Protein AF-A0A5N7CM67-F1 (afdb_monomer_lite)

InterPro domains:
  IPR002110 Ankyrin repeat [PF00023] (97-123)
  IPR002110 Ankyrin repeat [PF12796] (10-72)
  IPR002110 Ankyrin repeat [PS50088] (96-124)
  IPR002110 Ankyrin repeat [SM00248] (10-39)
  IPR002110 Ankyrin repeat [SM00248] (42-70)
  IPR002110 Ankyrin repeat [SM00248] (96-124)
  IPR036770 Ankyrin repeat-containing domain superfamily [G3DSA:1.25.40.20] (2-83)
  IPR036770 Ankyrin repeat-containing domain superfamily [G3DSA:1.25.40.20] (84-124)
  IPR036770 Ankyrin repeat-containing domain superfamily [SSF48403] (8-123)
  IPR051637 Ankyrin repeat domain-containing protein 49 [PTHR24180] (42-123)

pLDDT: mean 75.81, std 13.22, range [35.56, 95.44]

Organism: Petromyces alliaceus (NCBI:txid209559)

Secondary structure (DSSP, 8-state):
--HHHHHHHHHHHHHHHHHHTT-HHHHHHHHHTT--TT-EETTEEHHHHHHHTT-HHHHHHHHTTS-TT---TT-SSSTHHHHHHHHSTT----TT---HHHHHHHTT-HHHHHHHHHTT----

Radius of gyration: 15.33 Å; chains: 1; bounding box: 34×40×40 Å

Foldseek 3Di:
DDPVVVCQVVLLVQLLVCLLVLVLVSNVVSVVVPRAQQRDDPQRGSLLNNVVNVSLNSNVSSLVGYDLPRDRPPDDDDSCQLSQCSVPLQGDADPVRDHSLNVCVVVVVVSSNVVSVVSPHDPD

Sequence (124 aa):
MGPIERRYSEGLTLLAFAARWDYVKSAEVLVSQGASANSVMHGSTTLAIAIDYDSVSMVKFLENGADLNITDIRTSGTRPLLLRAIKKPDGEEDWKGRTPLFFATVKQNLDTMRLLLGHGADPT

Structure (mmCIF, N/CA/C/O backbone):
data_AF-A0A5N7CM67-F1
#
_entry.id   AF-A0A5N7CM67-F1
#
loop_
_atom_site.group_PDB
_atom_site.id
_atom_site.type_symbol
_atom_site.label_atom_id
_atom_site.label_alt_id
_atom_site.label_comp_id
_atom_site.label_asym_id
_atom_site.label_entity_id
_atom_site.label_seq_id
_atom_site.pdbx_PDB_ins_code
_atom_site.Cartn_x
_atom_site.Cartn_y
_atom_site.Cartn_z
_atom_site.occupancy
_atom_site.B_iso_or_equiv
_atom_site.auth_seq_id
_atom_site.auth_comp_id
_atom_site.auth_asym_id
_atom_site.auth_atom_id
_atom_site.pdbx_PDB_model_num
ATOM 1 N N . MET A 1 1 ? -17.389 26.444 14.812 1.00 45.38 1 MET A N 1
ATOM 2 C CA . MET A 1 1 ? -16.882 25.207 14.178 1.00 45.38 1 MET A CA 1
ATOM 3 C C . MET A 1 1 ? -17.176 24.047 15.113 1.00 45.38 1 MET A C 1
ATOM 5 O O . MET A 1 1 ? -16.712 24.070 16.246 1.00 45.38 1 MET A O 1
ATOM 9 N N . GLY A 1 2 ? -18.063 23.137 14.705 1.00 35.56 2 GLY A N 1
ATOM 10 C CA . GLY A 1 2 ? -18.591 22.072 15.563 1.00 35.56 2 GLY A CA 1
ATOM 11 C C . GLY A 1 2 ? -17.662 20.852 15.665 1.00 35.56 2 GLY A C 1
ATOM 12 O O . GLY A 1 2 ? -16.796 20.670 14.811 1.00 35.56 2 GLY A O 1
ATOM 13 N N . PRO A 1 3 ? -17.851 19.986 16.677 1.00 50.06 3 PRO A N 1
ATOM 14 C CA . PRO A 1 3 ? -17.011 18.807 16.945 1.00 50.06 3 PRO A CA 1
ATOM 15 C C . PRO A 1 3 ? -16.931 17.784 15.794 1.00 50.06 3 PRO A C 1
ATOM 17 O O . PRO A 1 3 ? -16.043 16.934 15.791 1.00 50.06 3 PRO A O 1
ATOM 20 N N . ILE A 1 4 ? -17.819 17.884 14.802 1.00 47.81 4 ILE A N 1
ATOM 21 C CA . ILE A 1 4 ? -17.906 16.976 13.652 1.00 47.81 4 ILE A CA 1
ATOM 22 C C . ILE A 1 4 ? -16.724 17.182 12.685 1.00 47.81 4 ILE A C 1
ATOM 24 O O . ILE A 1 4 ? -16.162 16.207 12.194 1.00 47.81 4 ILE A O 1
ATOM 28 N N . GLU A 1 5 ? -16.274 18.425 12.470 1.00 47.22 5 GLU A N 1
ATOM 29 C CA . GLU A 1 5 ? -15.160 18.702 11.545 1.00 47.22 5 GLU A CA 1
ATOM 30 C C . GLU A 1 5 ? -13.782 18.416 12.157 1.00 47.22 5 GLU A C 1
ATOM 32 O O . GLU A 1 5 ? -12.857 18.032 11.444 1.00 47.22 5 GLU A O 1
ATOM 37 N N . ARG A 1 6 ? -13.644 18.530 13.488 1.00 47.62 6 ARG A N 1
ATOM 38 C CA . ARG A 1 6 ? -12.374 18.272 14.192 1.00 47.62 6 ARG A CA 1
ATOM 39 C C . ARG A 1 6 ? -11.981 16.788 14.143 1.00 47.62 6 ARG A C 1
ATOM 41 O O . ARG A 1 6 ? -10.814 16.465 13.961 1.00 47.62 6 ARG A O 1
ATOM 48 N N . ARG A 1 7 ? -12.964 15.882 14.219 1.00 52.22 7 ARG A N 1
ATOM 49 C CA . ARG A 1 7 ? -12.738 14.436 14.045 1.00 52.22 7 ARG A CA 1
ATOM 50 C C . ARG A 1 7 ? -12.342 14.069 12.618 1.00 52.22 7 ARG A C 1
ATOM 52 O O . ARG A 1 7 ? -11.592 13.116 12.439 1.00 52.22 7 ARG A O 1
ATOM 59 N N . TYR A 1 8 ? -12.820 14.814 11.621 1.00 53.59 8 TYR A N 1
ATOM 60 C CA . TYR A 1 8 ? -12.462 14.568 10.228 1.00 53.59 8 TYR A CA 1
ATOM 61 C C . TYR A 1 8 ? -10.995 14.942 9.991 1.00 53.59 8 TYR A C 1
ATOM 63 O O . TYR A 1 8 ? -10.229 14.109 9.528 1.00 53.59 8 TYR A O 1
ATOM 71 N N . SER A 1 9 ? -10.539 16.125 10.415 1.00 55.72 9 SER A N 1
ATOM 72 C CA . SER A 1 9 ? -9.130 16.517 10.242 1.00 55.72 9 SER A CA 1
ATOM 73 C C . SER A 1 9 ? -8.144 15.635 11.025 1.00 55.72 9 SER A C 1
ATOM 75 O O . SER A 1 9 ? -7.096 15.264 10.492 1.00 55.72 9 SER A O 1
ATOM 77 N N . GLU A 1 10 ? -8.480 15.243 12.258 1.00 57.88 10 GLU A N 1
ATOM 78 C CA . GLU A 1 10 ? -7.646 14.355 13.082 1.00 57.88 10 GLU A CA 1
ATOM 79 C C . GLU A 1 10 ? -7.687 12.899 12.584 1.00 57.88 10 GLU A C 1
ATOM 81 O O . GLU A 1 10 ? -6.641 12.271 12.433 1.00 57.88 10 GLU A O 1
ATOM 86 N N . GLY A 1 11 ? -8.866 12.368 12.248 1.00 57.94 11 GLY A N 1
ATOM 87 C CA . GLY A 1 11 ? -9.046 11.001 11.743 1.00 57.94 11 GLY A CA 1
ATOM 88 C C . GLY A 1 11 ? -8.419 10.769 10.365 1.00 57.94 11 GLY A C 1
ATOM 89 O O . GLY A 1 11 ? -7.798 9.729 10.145 1.00 57.94 11 GLY A O 1
ATOM 90 N N . LEU A 1 12 ? -8.494 11.762 9.466 1.00 62.88 12 LEU A N 1
ATOM 91 C CA . LEU A 1 12 ? -7.792 11.744 8.176 1.00 62.88 12 LEU A CA 1
ATOM 92 C C . LEU A 1 12 ? -6.270 11.638 8.369 1.00 62.88 12 LEU A C 1
ATOM 94 O O . LEU A 1 12 ? -5.594 10.938 7.612 1.00 62.88 12 LEU A O 1
ATOM 98 N N . THR A 1 13 ? -5.751 12.302 9.404 1.00 74.62 13 THR A N 1
ATOM 99 C CA . THR A 1 13 ? -4.324 12.347 9.740 1.00 74.62 13 THR A CA 1
ATOM 100 C C . THR A 1 13 ? -3.860 11.054 10.426 1.00 74.62 13 THR A C 1
ATOM 102 O O . THR A 1 13 ? -2.803 10.520 10.093 1.00 74.62 13 THR A O 1
ATOM 105 N N . LEU A 1 14 ? -4.654 10.496 11.345 1.00 84.19 14 LEU A N 1
ATOM 106 C CA . LEU A 1 14 ? -4.298 9.284 12.093 1.00 84.19 14 LEU A CA 1
ATOM 107 C C . LEU A 1 14 ? -4.203 8.038 11.208 1.00 84.19 14 LEU A C 1
ATOM 109 O O . LEU A 1 14 ? -3.290 7.236 11.401 1.00 84.19 14 LEU A O 1
ATOM 113 N N . LEU A 1 15 ? -5.096 7.882 10.225 1.00 88.44 15 LEU A N 1
ATOM 114 C CA . LEU A 1 15 ? -5.036 6.736 9.316 1.00 88.44 15 LEU A CA 1
ATOM 115 C C . LEU A 1 15 ? -3.789 6.794 8.420 1.00 88.44 15 LEU A C 1
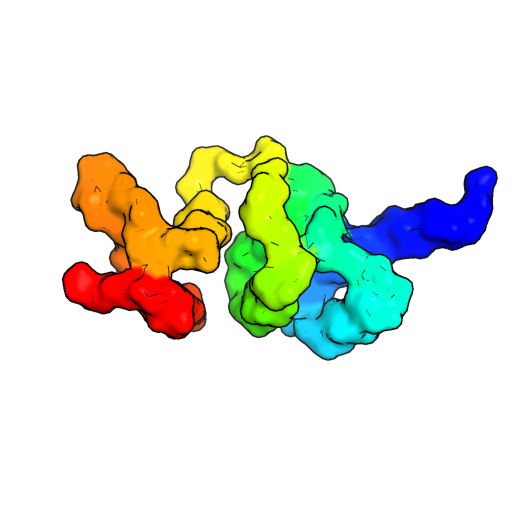ATOM 117 O O . LEU A 1 15 ? -3.145 5.775 8.196 1.00 88.44 15 LEU A O 1
ATOM 121 N N . ALA A 1 16 ? -3.387 7.992 7.987 1.00 86.69 16 ALA A N 1
ATOM 122 C CA . ALA A 1 16 ? -2.144 8.206 7.250 1.00 86.69 16 ALA A CA 1
ATOM 123 C C . ALA A 1 16 ? -0.895 7.882 8.096 1.00 86.69 16 ALA A C 1
ATOM 125 O O . ALA A 1 16 ? 0.061 7.293 7.592 1.00 86.69 16 ALA A O 1
ATOM 126 N N . PHE A 1 17 ? -0.905 8.202 9.396 1.00 89.44 17 PHE A N 1
ATOM 127 C CA . PHE A 1 17 ? 0.152 7.770 10.315 1.00 89.44 17 PHE A CA 1
ATOM 128 C C . PHE A 1 17 ? 0.162 6.256 10.520 1.00 89.44 17 PHE A C 1
ATOM 130 O O . PHE A 1 17 ? 1.230 5.657 10.459 1.00 89.44 17 PHE A O 1
ATOM 137 N N . ALA A 1 18 ? -0.998 5.629 10.727 1.00 91.81 18 ALA A N 1
ATOM 138 C CA . ALA A 1 18 ? -1.085 4.174 10.810 1.00 91.81 18 ALA A CA 1
ATOM 139 C C . ALA A 1 18 ? -0.531 3.524 9.535 1.00 91.81 18 ALA A C 1
ATOM 141 O O . ALA A 1 18 ? 0.222 2.558 9.621 1.00 91.81 18 ALA A O 1
ATOM 142 N N . ALA A 1 19 ? -0.830 4.113 8.376 1.00 90.75 19 ALA A N 1
ATOM 143 C CA . ALA A 1 19 ? -0.367 3.633 7.089 1.00 90.75 19 ALA A CA 1
ATOM 144 C C . ALA A 1 19 ? 1.135 3.755 6.874 1.00 90.75 19 ALA A C 1
ATOM 146 O O . ALA A 1 19 ? 1.729 2.862 6.293 1.00 90.75 19 ALA A O 1
ATOM 147 N N . ARG A 1 20 ? 1.756 4.818 7.386 1.00 89.56 20 ARG A N 1
ATOM 148 C CA . ARG A 1 20 ? 3.211 4.998 7.351 1.00 89.56 20 ARG A CA 1
ATOM 149 C C . ARG A 1 20 ? 3.979 3.949 8.164 1.00 89.56 20 ARG A C 1
ATOM 151 O O . ARG A 1 20 ? 5.147 3.707 7.879 1.00 89.56 20 ARG A O 1
ATOM 158 N N . TRP A 1 21 ? 3.366 3.407 9.214 1.00 92.25 21 TRP A N 1
ATOM 159 C CA . TRP A 1 21 ? 4.017 2.507 10.174 1.00 92.25 21 TRP A CA 1
ATOM 160 C C . TRP A 1 21 ? 3.468 1.072 10.125 1.00 92.25 21 TRP A C 1
ATOM 162 O O . TRP A 1 21 ? 3.708 0.298 11.046 1.00 92.25 21 TRP A O 1
ATOM 172 N N . ASP A 1 22 ? 2.717 0.721 9.079 1.00 92.94 22 ASP A N 1
ATOM 173 C CA . ASP A 1 22 ? 2.075 -0.589 8.899 1.00 92.94 22 ASP A CA 1
ATOM 174 C C . ASP A 1 22 ? 1.151 -1.037 10.060 1.00 92.94 22 ASP A C 1
ATOM 176 O O . ASP A 1 22 ? 0.956 -2.222 10.331 1.00 92.94 22 ASP A O 1
ATOM 180 N N . TYR A 1 23 ? 0.533 -0.089 10.776 1.00 95.44 23 TYR A N 1
ATOM 181 C CA . TYR A 1 23 ? -0.313 -0.368 11.945 1.00 95.44 23 TYR A CA 1
ATOM 182 C C . TYR A 1 23 ? -1.750 -0.754 11.568 1.00 95.44 23 TYR A C 1
ATOM 184 O O . TYR A 1 23 ? -2.702 -0.025 11.858 1.00 95.44 23 TYR A O 1
ATOM 192 N N . VAL A 1 24 ? -1.924 -1.932 10.963 1.00 93.38 24 VAL A N 1
ATOM 193 C CA . VAL A 1 24 ? -3.226 -2.422 10.462 1.00 93.38 24 VAL A CA 1
ATOM 194 C C . VAL A 1 24 ? -4.309 -2.454 11.543 1.00 93.38 24 VAL A C 1
ATOM 196 O O . VAL A 1 24 ? -5.391 -1.929 11.326 1.00 93.38 24 VAL A O 1
ATOM 199 N N . LYS A 1 25 ? -4.022 -2.963 12.747 1.00 93.94 25 LYS A N 1
ATOM 200 C CA . LYS A 1 25 ? -5.020 -3.015 13.838 1.00 93.94 25 LYS A CA 1
ATOM 201 C C . LYS A 1 25 ? -5.505 -1.628 14.267 1.00 93.94 25 LYS A C 1
ATOM 203 O O . LYS A 1 25 ? -6.672 -1.441 14.596 1.00 93.94 25 LYS A O 1
ATOM 208 N N . SER A 1 26 ? -4.613 -0.638 14.257 1.00 92.19 26 SER A N 1
ATOM 209 C CA . SER A 1 26 ? -4.990 0.751 14.529 1.00 92.19 26 SER A CA 1
ATOM 210 C C . SER A 1 26 ? -5.850 1.304 13.395 1.00 92.19 26 SER A C 1
ATOM 212 O O . SER A 1 26 ? -6.846 1.974 13.655 1.00 92.19 26 SER A O 1
ATOM 214 N N . ALA A 1 27 ? -5.502 0.990 12.145 1.00 90.50 27 ALA A N 1
ATOM 215 C CA . ALA A 1 27 ? -6.286 1.365 10.976 1.00 90.50 27 ALA A CA 1
ATOM 216 C C . ALA A 1 27 ? -7.687 0.728 10.973 1.00 90.50 27 ALA A C 1
ATOM 218 O O . ALA A 1 27 ? -8.652 1.435 10.701 1.00 90.50 27 ALA A O 1
ATOM 219 N N . GLU A 1 28 ? -7.831 -0.541 11.365 1.00 90.62 28 GLU A N 1
ATOM 220 C CA . GLU A 1 28 ? -9.126 -1.217 11.540 1.00 90.62 28 GLU A CA 1
ATOM 221 C C . GLU A 1 28 ? -10.028 -0.459 12.517 1.00 90.62 28 GLU A C 1
ATOM 223 O O . GLU A 1 28 ? -11.180 -0.154 12.201 1.00 90.62 28 GLU A O 1
ATOM 228 N N . VAL A 1 29 ? -9.493 -0.088 13.687 1.00 90.38 29 VAL A N 1
ATOM 229 C CA . VAL A 1 29 ? -10.240 0.699 14.675 1.00 90.38 29 VAL A CA 1
ATOM 230 C C . VAL A 1 29 ? -10.631 2.053 14.087 1.00 90.38 29 VAL A C 1
ATOM 232 O O . VAL A 1 29 ? -11.790 2.445 14.189 1.00 90.38 29 VAL A O 1
ATOM 235 N N . LEU A 1 30 ? -9.710 2.757 13.428 1.00 87.44 30 LEU A N 1
ATOM 236 C CA . LEU A 1 30 ? -9.984 4.069 12.833 1.00 87.44 30 LEU A CA 1
ATOM 237 C C . LEU A 1 30 ? -11.069 3.998 11.749 1.00 87.44 30 LEU A C 1
ATOM 2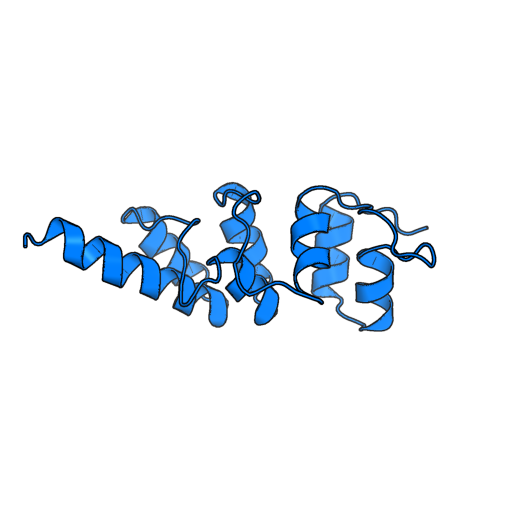39 O O . LEU A 1 30 ? -12.009 4.794 11.775 1.00 87.44 30 LEU A O 1
ATOM 243 N N . VAL A 1 31 ? -10.986 3.027 10.838 1.00 85.81 31 VAL A N 1
ATOM 244 C CA . VAL A 1 31 ? -11.990 2.802 9.787 1.00 85.81 31 VAL A CA 1
ATOM 245 C C . VAL A 1 31 ? -13.340 2.422 10.400 1.00 85.81 31 VAL A C 1
ATOM 247 O O . VAL A 1 31 ? -14.363 2.958 9.980 1.00 85.81 31 VAL A O 1
ATOM 250 N N . SER A 1 32 ? -13.365 1.607 11.464 1.00 85.88 32 SER A N 1
ATOM 251 C CA . SER A 1 32 ? -14.607 1.272 12.187 1.00 85.88 32 SER A CA 1
ATOM 252 C C . SER A 1 32 ? -15.294 2.491 12.820 1.00 85.88 32 SER A C 1
ATOM 254 O O . SER A 1 32 ? -16.502 2.481 13.041 1.00 85.88 32 SER A O 1
ATOM 256 N N . GLN A 1 33 ? -14.534 3.557 13.093 1.00 86.06 33 GLN A N 1
ATOM 257 C CA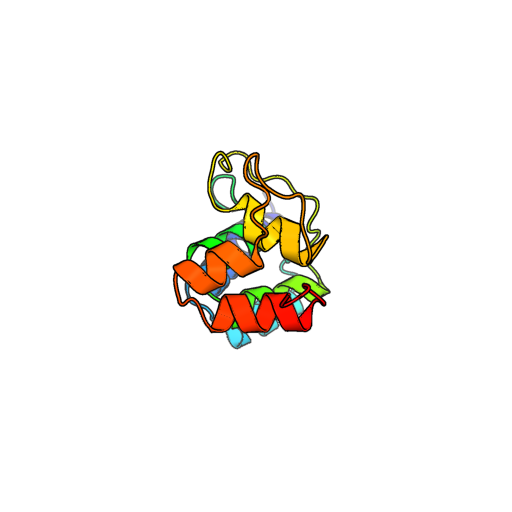 . GLN A 1 33 ? -15.035 4.836 13.602 1.00 86.06 33 GLN A CA 1
ATOM 258 C C . GLN A 1 33 ? -15.374 5.839 12.484 1.00 86.06 33 GLN A C 1
ATOM 260 O O . GLN A 1 33 ? -15.674 6.999 12.774 1.00 86.06 33 GLN A O 1
ATOM 265 N N . GLY A 1 34 ? -15.336 5.414 11.217 1.00 82.94 34 GLY A N 1
ATOM 266 C CA . GLY A 1 34 ? -15.675 6.239 10.058 1.00 82.94 34 GLY A CA 1
ATOM 267 C C . GLY A 1 34 ? -14.494 6.978 9.426 1.00 82.94 34 GLY A C 1
ATOM 268 O O . GLY A 1 34 ? -14.720 7.888 8.627 1.00 82.94 34 GLY A O 1
ATOM 269 N N . ALA A 1 35 ? -13.243 6.633 9.757 1.00 83.94 35 ALA A N 1
ATOM 270 C CA . ALA A 1 35 ? -12.098 7.162 9.019 1.00 83.94 35 ALA A CA 1
ATOM 271 C C . ALA A 1 35 ? -12.135 6.675 7.562 1.00 83.94 35 ALA A C 1
ATOM 273 O O . ALA A 1 35 ? -12.316 5.489 7.289 1.00 83.94 35 ALA A O 1
ATOM 274 N N . SER A 1 36 ? -11.942 7.599 6.625 1.00 82.12 36 SER A N 1
ATOM 275 C CA . SER A 1 36 ? -11.934 7.290 5.196 1.00 82.12 36 SER A CA 1
ATOM 276 C C . SER A 1 36 ? -10.577 6.737 4.761 1.00 82.12 36 SER A C 1
ATOM 278 O O . SER A 1 36 ? -9.559 7.394 4.976 1.00 82.12 36 SER A O 1
ATOM 280 N N . ALA A 1 37 ? -10.567 5.586 4.078 1.00 80.06 37 ALA A N 1
ATOM 281 C CA . ALA A 1 37 ? -9.380 5.014 3.423 1.00 80.06 37 ALA A CA 1
ATOM 282 C C . ALA A 1 37 ? -8.812 5.909 2.300 1.00 80.06 37 ALA A C 1
ATOM 284 O O . ALA A 1 37 ? -7.678 5.728 1.864 1.00 80.06 37 ALA A O 1
ATOM 285 N N . ASN A 1 38 ? -9.595 6.904 1.873 1.00 78.19 38 ASN A N 1
ATOM 286 C CA . ASN A 1 38 ? -9.248 7.900 0.864 1.00 78.19 38 ASN A CA 1
ATOM 287 C C . ASN A 1 38 ? -8.669 9.181 1.472 1.00 78.19 38 ASN A C 1
ATOM 289 O O . ASN A 1 38 ? -8.744 10.247 0.856 1.00 78.19 38 ASN A O 1
ATOM 293 N N . SER A 1 39 ? -8.149 9.121 2.703 1.00 79.19 39 SER A N 1
ATOM 294 C CA . SER A 1 39 ? -7.590 10.306 3.345 1.00 79.19 39 SER A CA 1
ATOM 295 C C . SER A 1 39 ? -6.359 10.806 2.596 1.00 79.19 39 SER A C 1
ATOM 297 O O . SER A 1 39 ? -5.626 10.039 1.974 1.00 79.19 39 SER A O 1
ATOM 299 N N . VAL A 1 40 ? -6.132 12.118 2.640 1.00 76.81 40 VAL A N 1
ATOM 300 C CA . VAL A 1 40 ? -4.973 12.754 2.012 1.00 76.81 40 VAL A CA 1
ATOM 301 C C . VAL A 1 40 ? -4.200 13.518 3.079 1.00 76.81 40 VAL A C 1
ATOM 303 O O . VAL A 1 40 ? -4.766 14.354 3.781 1.00 76.81 40 VAL A O 1
ATOM 306 N N . MET A 1 41 ? -2.898 13.258 3.186 1.00 78.62 41 MET A N 1
ATOM 307 C CA . MET A 1 41 ? -1.975 13.961 4.071 1.00 78.62 41 MET A CA 1
ATOM 308 C C . MET A 1 41 ? -0.853 14.589 3.239 1.00 78.62 41 MET A C 1
ATOM 310 O O . MET A 1 41 ? -0.140 13.906 2.508 1.00 78.62 41 MET A O 1
ATOM 314 N N . HIS A 1 42 ? -0.706 15.914 3.335 1.00 76.62 42 HIS A N 1
ATOM 315 C CA . HIS A 1 42 ? 0.280 16.697 2.571 1.00 76.62 42 HIS A CA 1
ATOM 316 C C . HIS A 1 42 ? 0.248 16.452 1.048 1.00 76.62 42 HIS A C 1
ATOM 318 O O . HIS A 1 42 ? 1.288 16.482 0.387 1.00 76.62 42 HIS A O 1
ATOM 324 N N . GLY A 1 43 ? -0.945 16.211 0.497 1.00 75.12 43 GLY A N 1
ATOM 325 C CA . GLY A 1 43 ? -1.149 15.921 -0.925 1.00 75.12 43 GLY A CA 1
ATOM 326 C C . GLY A 1 43 ? -1.128 14.438 -1.298 1.00 75.12 43 GLY A C 1
ATOM 327 O O . GLY A 1 43 ? -1.625 14.100 -2.368 1.00 75.12 43 GLY A O 1
ATOM 328 N N . SER A 1 44 ? -0.646 13.567 -0.406 1.00 78.38 44 SER A N 1
ATOM 329 C CA . SER A 1 44 ? -0.542 12.124 -0.635 1.00 78.38 44 SER A CA 1
ATOM 330 C C . SER A 1 44 ? -1.699 11.348 -0.027 1.00 78.38 44 SER A C 1
ATOM 332 O O . SER A 1 44 ? -2.059 11.581 1.124 1.00 78.38 44 SER A O 1
ATOM 334 N N . THR A 1 45 ? -2.275 10.414 -0.787 1.00 83.44 45 THR A N 1
ATOM 335 C CA . THR A 1 45 ? -3.322 9.521 -0.274 1.00 83.44 45 THR A CA 1
ATOM 336 C C . THR A 1 45 ? -2.765 8.589 0.802 1.00 83.44 45 THR A C 1
ATOM 338 O O . THR A 1 45 ? -1.573 8.272 0.804 1.00 83.44 45 THR A O 1
ATOM 341 N N . THR A 1 46 ? -3.620 8.105 1.704 1.00 86.31 46 THR A N 1
ATOM 342 C CA . THR A 1 46 ? -3.273 7.090 2.712 1.00 86.31 46 THR A CA 1
ATOM 343 C C . THR A 1 46 ? -2.580 5.887 2.075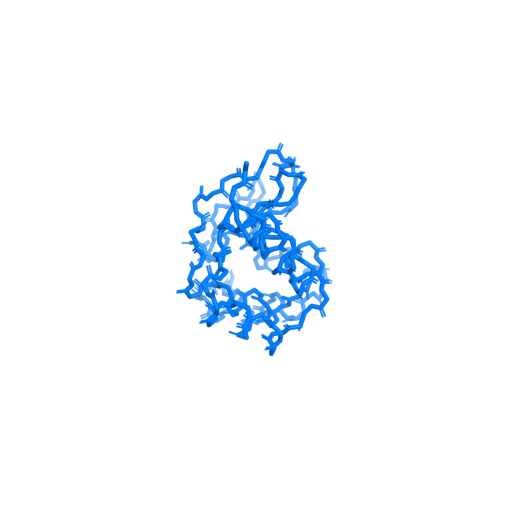 1.00 86.31 46 THR A C 1
ATOM 345 O O . THR A 1 46 ? -1.562 5.412 2.575 1.00 86.31 46 THR A O 1
ATOM 348 N N . LEU A 1 47 ? -3.104 5.434 0.933 1.00 85.56 47 LEU A N 1
ATOM 349 C CA . LEU A 1 47 ? -2.540 4.330 0.168 1.00 85.56 47 LEU A CA 1
ATOM 350 C C . LEU A 1 47 ? -1.166 4.680 -0.422 1.00 85.56 47 LEU A C 1
ATOM 352 O O . LEU A 1 47 ? -0.249 3.870 -0.334 1.00 85.56 47 LEU A O 1
ATOM 356 N N . ALA A 1 48 ? -0.983 5.888 -0.969 1.00 79.12 48 ALA A N 1
ATOM 357 C CA . ALA A 1 48 ? 0.320 6.332 -1.469 1.00 79.12 48 ALA A CA 1
ATOM 358 C C . ALA A 1 48 ? 1.375 6.381 -0.353 1.00 79.12 48 ALA A C 1
ATOM 360 O O . ALA A 1 48 ? 2.526 6.019 -0.578 1.00 79.12 48 ALA A O 1
ATOM 361 N N . ILE A 1 49 ? 0.975 6.770 0.859 1.00 85.06 49 ILE A N 1
ATOM 362 C CA . ILE A 1 49 ? 1.847 6.750 2.036 1.00 85.06 49 ILE A CA 1
ATOM 363 C C . ILE A 1 49 ? 2.199 5.312 2.423 1.00 85.06 49 ILE A C 1
ATOM 365 O O . ILE A 1 49 ? 3.372 5.029 2.641 1.00 85.06 49 ILE A O 1
ATOM 369 N N . ALA A 1 50 ? 1.231 4.393 2.461 1.00 87.00 50 ALA A N 1
ATOM 370 C CA . ALA A 1 50 ? 1.517 2.982 2.727 1.00 87.00 50 ALA A CA 1
ATOM 371 C C . ALA A 1 50 ? 2.530 2.409 1.718 1.00 87.00 50 ALA A C 1
ATOM 373 O O . ALA A 1 50 ? 3.473 1.724 2.103 1.00 87.00 50 ALA A O 1
ATOM 374 N N . ILE A 1 51 ? 2.377 2.758 0.437 1.00 80.38 51 ILE A N 1
ATOM 375 C CA . ILE A 1 51 ? 3.286 2.358 -0.644 1.00 80.38 51 ILE A CA 1
ATOM 376 C C . ILE A 1 51 ? 4.691 2.950 -0.455 1.00 80.38 51 ILE A C 1
ATOM 378 O O . ILE A 1 51 ? 5.680 2.235 -0.589 1.00 80.38 51 ILE A O 1
ATOM 382 N N . ASP A 1 52 ? 4.803 4.240 -0.134 1.00 79.94 52 ASP A N 1
ATOM 383 C CA . ASP A 1 52 ? 6.097 4.914 0.051 1.00 79.94 52 ASP A CA 1
ATOM 384 C C . ASP A 1 52 ? 6.941 4.338 1.180 1.00 79.94 52 ASP A C 1
ATOM 386 O O . ASP A 1 52 ? 8.171 4.373 1.124 1.00 79.94 52 ASP A O 1
ATOM 390 N N . TYR A 1 53 ? 6.265 3.866 2.220 1.00 84.19 53 TYR A N 1
ATOM 391 C CA . TYR A 1 53 ? 6.889 3.316 3.413 1.00 84.19 53 TYR A CA 1
ATOM 392 C C . TYR A 1 53 ? 6.913 1.784 3.406 1.00 84.19 53 TYR A C 1
ATOM 394 O O . TYR A 1 53 ? 7.191 1.194 4.445 1.00 84.19 53 TYR A O 1
ATOM 402 N N . ASP A 1 54 ? 6.632 1.147 2.260 1.00 81.31 54 ASP A N 1
ATOM 403 C CA . ASP A 1 54 ? 6.627 -0.316 2.086 1.00 81.31 54 ASP A CA 1
ATOM 404 C C . ASP A 1 54 ? 5.767 -1.035 3.147 1.00 81.31 54 ASP A C 1
ATOM 406 O O . ASP A 1 54 ? 6.059 -2.137 3.608 1.00 81.31 54 ASP A O 1
ATOM 410 N N . SER A 1 55 ? 4.686 -0.378 3.574 1.00 89.06 55 SER A N 1
ATOM 411 C CA . SER A 1 55 ? 3.734 -0.877 4.567 1.00 89.06 55 SER A CA 1
ATOM 412 C C . SER A 1 55 ? 2.754 -1.833 3.893 1.00 89.06 55 SER A C 1
ATOM 414 O O . SER A 1 55 ? 1.589 -1.518 3.651 1.00 89.06 55 SER A O 1
ATOM 416 N N . VAL A 1 56 ? 3.268 -2.996 3.498 1.00 85.31 56 VAL A N 1
ATOM 417 C CA . VAL A 1 56 ? 2.582 -3.976 2.643 1.00 85.31 56 VAL A CA 1
ATOM 418 C C . VAL A 1 56 ? 1.279 -4.473 3.270 1.00 85.31 56 VAL A C 1
ATOM 420 O O . VAL A 1 56 ? 0.289 -4.667 2.560 1.00 85.31 56 VAL A O 1
ATOM 423 N N . SER A 1 57 ? 1.247 -4.677 4.589 1.00 89.69 57 SER A N 1
ATOM 424 C CA . SER A 1 57 ? 0.036 -5.129 5.284 1.00 89.69 57 SER A CA 1
ATOM 425 C C . SER A 1 57 ? -1.056 -4.063 5.206 1.00 89.69 57 SER A C 1
ATOM 427 O O . SER A 1 57 ? -2.218 -4.376 4.952 1.00 89.69 57 SER A O 1
ATOM 429 N N . MET A 1 58 ? -0.672 -2.796 5.351 1.00 90.44 58 MET A N 1
ATOM 430 C CA . MET A 1 58 ? -1.551 -1.655 5.170 1.00 90.44 58 MET A CA 1
ATOM 431 C C . MET A 1 58 ? -2.020 -1.520 3.725 1.00 90.44 58 MET A C 1
ATOM 433 O O . MET A 1 58 ? -3.196 -1.245 3.515 1.00 90.44 58 MET A O 1
ATOM 437 N N . VAL A 1 59 ? -1.146 -1.714 2.732 1.00 87.69 59 VAL A N 1
ATOM 438 C CA . VAL A 1 59 ? -1.547 -1.682 1.316 1.00 87.69 59 VAL A CA 1
ATOM 439 C C . VAL A 1 59 ? -2.677 -2.685 1.084 1.00 87.69 59 VAL A C 1
ATOM 441 O O . VAL A 1 59 ? -3.747 -2.286 0.637 1.00 87.69 59 VAL A O 1
ATOM 444 N N . LYS A 1 60 ? -2.510 -3.940 1.518 1.00 85.06 60 LYS A N 1
ATOM 445 C CA . LYS A 1 60 ? -3.555 -4.978 1.424 1.00 85.06 60 LYS A CA 1
ATOM 446 C C . LYS A 1 60 ? -4.835 -4.621 2.182 1.00 85.06 60 LYS A C 1
ATOM 448 O O . LYS A 1 60 ? -5.934 -4.918 1.725 1.00 85.06 60 LYS A O 1
ATOM 453 N N . PHE A 1 61 ? -4.703 -4.007 3.357 1.00 88.69 61 PHE A N 1
ATOM 454 C CA . PHE A 1 61 ? -5.850 -3.559 4.147 1.00 88.69 61 PHE A CA 1
ATOM 455 C C . PHE A 1 61 ? -6.640 -2.456 3.425 1.00 88.69 61 PHE A C 1
ATOM 457 O O . PHE A 1 61 ? -7.866 -2.516 3.350 1.00 88.69 61 PHE A O 1
ATOM 464 N N . LEU A 1 62 ? -5.937 -1.465 2.873 1.00 86.38 62 LEU A N 1
ATOM 465 C CA . LEU A 1 62 ? -6.535 -0.317 2.199 1.00 86.38 62 LEU A CA 1
ATOM 466 C C . LEU A 1 62 ? -7.065 -0.665 0.804 1.00 86.38 62 LEU A C 1
ATOM 468 O O . LEU A 1 62 ? -8.048 -0.065 0.390 1.00 86.38 62 LEU A O 1
ATOM 472 N N . GLU A 1 63 ? -6.483 -1.636 0.096 1.00 78.75 63 GLU A N 1
ATOM 473 C CA . GLU A 1 63 ? -6.909 -2.063 -1.250 1.00 78.75 63 GLU A CA 1
ATOM 474 C C . GLU A 1 63 ? -8.408 -2.381 -1.352 1.00 78.75 63 GLU A C 1
ATOM 476 O O . GLU A 1 63 ? -9.035 -2.070 -2.360 1.00 78.75 63 GLU A O 1
ATOM 481 N N . ASN A 1 64 ? -9.007 -2.936 -0.297 1.00 73.50 64 ASN A N 1
ATOM 482 C CA . ASN A 1 64 ? -10.422 -3.316 -0.300 1.00 73.50 64 ASN A CA 1
ATOM 483 C C . ASN A 1 64 ? -11.398 -2.136 -0.124 1.00 73.50 64 ASN A C 1
ATOM 485 O O . ASN A 1 64 ? -12.604 -2.320 -0.282 1.00 73.50 64 ASN A O 1
ATOM 489 N N . GLY A 1 65 ? -10.915 -0.940 0.229 1.00 70.69 65 GLY A N 1
ATOM 490 C CA . GLY A 1 65 ? -11.767 0.219 0.530 1.00 70.69 65 GLY A CA 1
ATOM 491 C C . GLY A 1 65 ? -11.250 1.567 0.026 1.00 70.69 65 GLY A C 1
ATOM 492 O O . GLY A 1 65 ? -11.961 2.566 0.135 1.00 70.69 65 GLY A O 1
ATOM 493 N N . ALA A 1 66 ? -10.032 1.617 -0.512 1.00 72.19 66 ALA A N 1
ATOM 494 C CA . ALA A 1 66 ? -9.445 2.810 -1.095 1.00 72.19 66 ALA A CA 1
ATOM 495 C C . ALA A 1 66 ? -9.851 2.946 -2.567 1.00 72.19 66 ALA A C 1
ATOM 497 O O . ALA A 1 66 ? -9.741 2.017 -3.365 1.00 72.19 66 ALA A O 1
ATOM 498 N N . ASP A 1 67 ? -10.268 4.148 -2.945 1.00 67.06 67 ASP A N 1
ATOM 499 C CA . ASP A 1 67 ? -10.381 4.555 -4.331 1.00 67.06 67 ASP A CA 1
ATOM 500 C C . ASP A 1 67 ? -8.977 4.742 -4.904 1.00 67.06 67 ASP A C 1
ATOM 502 O O . ASP A 1 67 ? -8.284 5.742 -4.686 1.00 67.06 67 ASP A O 1
ATOM 506 N N . LEU A 1 68 ? -8.566 3.744 -5.678 1.00 68.81 68 LEU A N 1
ATOM 507 C CA . LEU A 1 68 ? -7.277 3.721 -6.345 1.00 68.81 68 LEU A CA 1
ATOM 508 C C . LEU A 1 68 ? -7.143 4.864 -7.373 1.00 68.81 68 LEU A C 1
ATOM 510 O O . LEU A 1 68 ? -6.037 5.147 -7.834 1.00 68.81 68 LEU A O 1
ATOM 514 N N . ASN A 1 69 ? -8.236 5.519 -7.788 1.00 61.62 69 ASN A N 1
ATOM 515 C CA . ASN A 1 69 ? -8.237 6.595 -8.788 1.00 61.62 69 ASN A CA 1
ATOM 516 C C . ASN A 1 69 ? -7.830 7.962 -8.260 1.00 61.62 69 ASN A C 1
ATOM 518 O O . ASN A 1 69 ? -7.597 8.864 -9.065 1.00 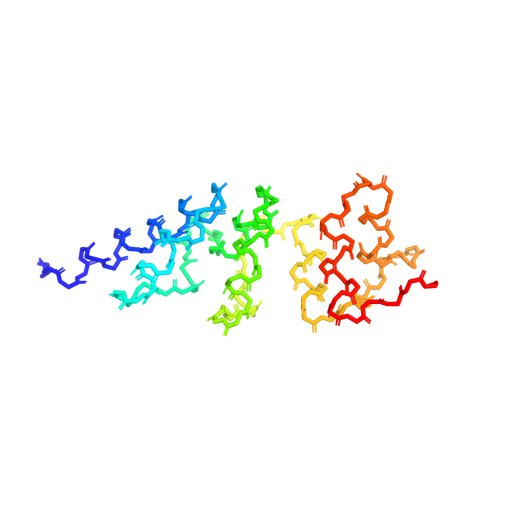61.62 69 ASN A O 1
ATOM 522 N N . ILE A 1 70 ? -7.668 8.109 -6.949 1.00 64.38 70 ILE A N 1
ATOM 523 C CA . ILE A 1 70 ? -7.236 9.374 -6.372 1.00 64.38 70 ILE A CA 1
ATOM 524 C C . ILE A 1 70 ? -5.757 9.597 -6.699 1.00 64.38 70 ILE A C 1
ATOM 526 O O . ILE A 1 70 ? -4.859 8.932 -6.181 1.00 64.38 70 ILE A O 1
ATOM 530 N N . THR A 1 71 ? -5.508 10.555 -7.587 1.00 56.69 71 THR A N 1
ATOM 531 C CA . THR A 1 71 ? -4.167 10.968 -7.998 1.00 56.69 71 THR A CA 1
ATOM 532 C C . THR A 1 71 ? -3.543 11.898 -6.962 1.00 56.69 71 THR A C 1
ATOM 534 O O . THR A 1 71 ? -4.049 12.988 -6.702 1.00 56.69 71 THR A O 1
ATOM 537 N N . ASP A 1 72 ? -2.419 11.467 -6.392 1.00 62.06 72 ASP A N 1
ATOM 538 C CA . ASP A 1 72 ? -1.585 12.254 -5.481 1.00 62.06 72 ASP A CA 1
ATOM 539 C C . ASP A 1 72 ? -0.813 13.337 -6.259 1.00 62.06 72 ASP A C 1
ATOM 541 O O . ASP A 1 72 ? -0.093 13.046 -7.219 1.00 62.06 72 ASP A O 1
ATOM 545 N N . ILE A 1 73 ? -0.921 14.587 -5.803 1.00 56.62 73 ILE A N 1
ATOM 546 C CA . ILE A 1 73 ? -0.285 15.773 -6.401 1.00 56.62 73 ILE A CA 1
ATOM 547 C C . ILE A 1 73 ? 1.257 15.745 -6.386 1.00 56.62 73 ILE A C 1
ATOM 549 O O . ILE A 1 73 ? 1.886 16.567 -7.049 1.00 56.62 73 ILE A O 1
ATOM 553 N N . ARG A 1 74 ? 1.894 14.820 -5.653 1.00 56.94 74 ARG A N 1
ATOM 554 C CA . ARG A 1 74 ? 3.360 14.699 -5.523 1.00 56.94 74 ARG A CA 1
ATOM 555 C C . ARG A 1 74 ? 3.998 13.590 -6.374 1.00 56.94 74 ARG A C 1
ATOM 557 O O . ARG A 1 74 ? 5.201 13.352 -6.258 1.00 56.94 74 ARG A O 1
ATOM 564 N N . THR A 1 75 ? 3.234 12.866 -7.189 1.00 52.34 75 THR A N 1
ATOM 565 C CA . THR A 1 75 ? 3.682 11.608 -7.818 1.00 52.34 75 THR A CA 1
ATOM 566 C C . THR A 1 75 ? 4.328 11.795 -9.199 1.00 52.34 75 THR A C 1
ATOM 568 O O . THR A 1 75 ? 3.673 11.643 -10.221 1.00 52.34 75 THR A O 1
ATOM 571 N N . SER A 1 76 ? 5.637 12.063 -9.269 1.00 48.53 76 SER A N 1
ATOM 572 C CA . SER A 1 76 ? 6.344 12.233 -10.557 1.00 48.53 76 SER A CA 1
ATOM 573 C C . SER A 1 76 ? 7.426 11.192 -10.901 1.00 48.53 76 SER A C 1
ATOM 575 O O . SER A 1 76 ? 8.206 11.446 -11.811 1.00 48.53 76 SER A O 1
ATOM 577 N N . GLY A 1 77 ? 7.502 10.000 -10.278 1.00 48.50 77 GLY A N 1
ATOM 578 C CA . GLY A 1 77 ? 8.530 9.048 -10.756 1.00 48.50 77 GLY A CA 1
ATOM 579 C C . GLY A 1 77 ? 8.518 7.581 -10.329 1.00 48.50 77 GLY A C 1
ATOM 580 O O . GLY A 1 77 ? 8.872 6.743 -11.150 1.00 48.50 77 GLY A O 1
ATOM 581 N N . THR A 1 78 ? 8.113 7.225 -9.103 1.00 51.56 78 THR A N 1
ATOM 582 C CA . THR A 1 78 ? 8.337 5.836 -8.610 1.00 51.56 78 THR A CA 1
ATOM 583 C C . THR A 1 78 ? 7.100 5.175 -7.999 1.00 51.56 78 THR A C 1
ATOM 585 O O . THR A 1 78 ? 6.849 3.996 -8.231 1.00 51.56 78 THR A O 1
ATOM 588 N N . ARG A 1 79 ? 6.272 5.959 -7.298 1.00 59.56 79 ARG A N 1
ATOM 589 C CA . ARG A 1 79 ? 4.950 5.573 -6.767 1.00 59.56 79 ARG A CA 1
ATOM 590 C C . ARG A 1 79 ? 3.939 5.059 -7.808 1.00 59.56 79 ARG A C 1
ATOM 592 O O . ARG A 1 79 ? 3.128 4.215 -7.430 1.00 59.56 79 ARG A O 1
ATOM 599 N N . PRO A 1 80 ? 3.956 5.504 -9.089 1.00 61.38 80 PRO A N 1
ATOM 600 C CA . PRO A 1 80 ? 2.968 5.052 -10.060 1.00 61.38 80 PRO A CA 1
ATOM 601 C C . PRO A 1 80 ? 2.980 3.542 -10.262 1.00 61.38 80 PRO A C 1
ATOM 603 O O . PRO A 1 80 ? 1.927 2.987 -10.514 1.00 61.38 80 PRO A O 1
ATOM 606 N N . LEU A 1 81 ? 4.129 2.867 -10.139 1.00 59.41 81 LEU A N 1
ATOM 607 C CA . LEU A 1 81 ? 4.240 1.463 -10.540 1.00 59.41 81 LEU A CA 1
ATOM 608 C C . LEU A 1 81 ? 3.437 0.518 -9.644 1.00 59.41 81 LEU A C 1
ATOM 610 O O . LEU A 1 81 ? 2.703 -0.301 -10.179 1.00 59.41 81 LEU A O 1
ATOM 614 N N . LEU A 1 82 ? 3.519 0.648 -8.314 1.00 67.88 82 LEU A N 1
ATOM 615 C CA . LEU A 1 82 ? 2.777 -0.236 -7.408 1.00 67.88 82 LEU A CA 1
ATOM 616 C C . LEU A 1 82 ? 1.276 0.079 -7.424 1.00 67.88 82 LEU A C 1
ATOM 618 O O . LEU A 1 82 ? 0.470 -0.822 -7.604 1.00 67.88 82 LEU A O 1
ATOM 622 N N . LEU A 1 83 ? 0.895 1.360 -7.355 1.00 67.56 83 LEU A N 1
ATOM 623 C CA . LEU A 1 83 ? -0.513 1.771 -7.442 1.00 67.56 83 LEU A CA 1
ATOM 624 C C . LEU A 1 83 ? -1.146 1.377 -8.790 1.00 67.56 83 LEU A C 1
ATOM 626 O O . LEU A 1 83 ? -2.293 0.941 -8.849 1.00 67.56 83 LEU A O 1
ATOM 630 N N . ARG A 1 84 ? -0.395 1.518 -9.890 1.00 65.12 84 ARG A N 1
ATOM 631 C CA . ARG A 1 84 ? -0.823 1.082 -11.222 1.00 65.12 84 ARG A CA 1
ATOM 632 C C . ARG A 1 84 ? -0.921 -0.427 -11.299 1.00 65.12 84 ARG A C 1
ATOM 634 O O . ARG A 1 84 ? -1.862 -0.898 -11.916 1.00 65.12 84 ARG A O 1
ATOM 641 N N . ALA A 1 85 ? -0.004 -1.157 -10.677 1.00 66.00 85 ALA A N 1
ATOM 642 C CA . ALA A 1 85 ? -0.043 -2.606 -10.678 1.00 66.00 85 ALA A CA 1
ATOM 643 C C . ALA A 1 85 ? -1.230 -3.172 -9.896 1.00 66.00 85 ALA A C 1
ATOM 645 O O . ALA A 1 85 ? -1.873 -4.100 -10.360 1.00 66.00 85 ALA A O 1
ATOM 646 N N . ILE A 1 86 ? -1.603 -2.548 -8.779 1.00 69.62 86 ILE A N 1
ATOM 647 C CA . ILE A 1 86 ? -2.840 -2.893 -8.062 1.00 69.62 86 ILE A CA 1
ATOM 648 C C . ILE A 1 86 ? -4.068 -2.726 -8.982 1.00 69.62 86 ILE A C 1
ATOM 650 O O . ILE A 1 86 ? -5.007 -3.509 -8.919 1.00 69.62 86 ILE A O 1
ATOM 654 N N . LYS A 1 87 ? -4.069 -1.732 -9.883 1.00 70.31 87 LYS A N 1
ATOM 655 C CA . LYS A 1 87 ? -5.149 -1.550 -10.876 1.00 70.31 87 LYS A CA 1
ATOM 656 C C . LYS A 1 87 ? -5.035 -2.446 -12.110 1.00 70.31 87 LYS A C 1
ATOM 658 O O . LYS A 1 87 ? -6.045 -2.786 -12.718 1.00 70.31 87 LYS A O 1
ATOM 663 N N . LYS A 1 88 ? -3.807 -2.699 -12.555 1.00 75.31 88 LYS A N 1
ATOM 664 C CA . LYS A 1 88 ? -3.438 -3.412 -13.778 1.00 75.31 88 LYS A CA 1
ATOM 665 C C . LYS A 1 88 ? -2.092 -4.109 -13.516 1.00 75.31 88 LYS A C 1
ATOM 667 O O . LYS A 1 88 ? -1.061 -3.470 -13.714 1.00 75.31 88 LYS A O 1
ATOM 672 N N . PRO A 1 89 ? -2.094 -5.375 -13.079 1.00 66.12 89 PRO A N 1
ATOM 673 C CA . PRO A 1 89 ? -0.925 -6.086 -12.537 1.00 66.12 89 PRO A CA 1
ATOM 674 C C . PRO A 1 89 ? 0.261 -6.151 -13.499 1.00 66.12 89 PRO A C 1
ATOM 676 O O . PRO A 1 89 ? 1.396 -5.881 -13.106 1.00 66.12 89 PRO A O 1
ATOM 679 N N . ASP A 1 90 ? -0.026 -6.385 -14.779 1.00 68.94 90 ASP A N 1
ATOM 680 C CA . ASP A 1 90 ? 0.967 -6.402 -15.863 1.00 68.94 90 ASP A CA 1
ATOM 681 C C . ASP A 1 90 ? 1.421 -4.990 -16.277 1.00 68.94 90 ASP A C 1
ATOM 683 O O . ASP A 1 90 ? 2.419 -4.800 -16.968 1.00 68.94 90 ASP A O 1
ATOM 687 N N . GLY A 1 91 ? 0.712 -3.964 -15.802 1.00 64.75 91 GLY A N 1
ATOM 688 C CA . GLY A 1 91 ? 1.014 -2.557 -16.015 1.00 64.75 91 GLY A CA 1
ATOM 689 C C . GLY A 1 91 ? 0.854 -2.080 -17.462 1.00 64.75 91 GLY A C 1
ATOM 690 O O . GLY A 1 91 ? 0.229 -2.706 -18.321 1.00 64.75 91 GLY A O 1
ATOM 691 N N . GLU A 1 92 ? 1.378 -0.883 -17.718 1.00 61.81 92 GLU A N 1
ATOM 692 C CA . GLU A 1 92 ? 1.990 -0.594 -19.013 1.00 61.81 92 GLU A CA 1
ATOM 693 C C . GLU A 1 92 ? 3.488 -0.695 -18.793 1.00 61.81 92 GLU A C 1
ATOM 695 O O . GLU A 1 92 ? 4.009 -0.166 -17.803 1.00 61.81 92 GLU A O 1
ATOM 700 N N . GLU A 1 93 ? 4.146 -1.383 -19.710 1.00 68.44 93 GLU A N 1
ATOM 701 C CA . GLU A 1 93 ? 5.588 -1.425 -19.799 1.00 68.44 93 GLU A CA 1
ATOM 702 C C . GLU A 1 93 ? 6.152 -0.006 -19.882 1.00 68.44 93 GLU A C 1
ATOM 704 O O . GLU A 1 93 ? 5.579 0.882 -20.524 1.00 68.44 93 GLU A O 1
ATOM 709 N N . ASP A 1 94 ? 7.295 0.231 -19.243 1.00 71.19 94 ASP A N 1
ATOM 710 C CA . ASP A 1 94 ? 8.034 1.441 -19.573 1.00 71.19 94 ASP A CA 1
ATOM 711 C C . ASP A 1 94 ? 8.581 1.373 -21.007 1.00 71.19 94 ASP A C 1
ATOM 713 O O . ASP A 1 94 ? 8.448 0.372 -21.707 1.00 71.19 94 ASP A O 1
ATOM 717 N N . TRP A 1 95 ? 9.249 2.429 -21.461 1.00 72.00 95 TRP A N 1
ATOM 718 C CA . TRP A 1 95 ? 9.804 2.495 -22.818 1.00 72.00 95 TRP A CA 1
ATOM 719 C C . TRP A 1 95 ? 10.788 1.358 -23.183 1.00 72.00 95 TRP A C 1
ATOM 721 O O . TRP A 1 95 ? 11.205 1.277 -24.336 1.00 72.00 95 TRP A O 1
ATOM 731 N N . LYS A 1 96 ? 11.188 0.502 -22.228 1.00 75.00 96 LYS A N 1
ATOM 732 C CA . LYS A 1 96 ? 12.020 -0.692 -22.435 1.00 75.00 96 LYS A CA 1
ATOM 733 C C . LYS A 1 96 ? 11.277 -2.020 -22.248 1.00 75.00 96 LYS A C 1
ATOM 735 O O . LYS A 1 96 ? 11.947 -3.045 -22.157 1.00 75.00 96 LYS A O 1
ATOM 740 N N . GLY A 1 97 ? 9.955 -2.035 -22.125 1.00 75.75 97 G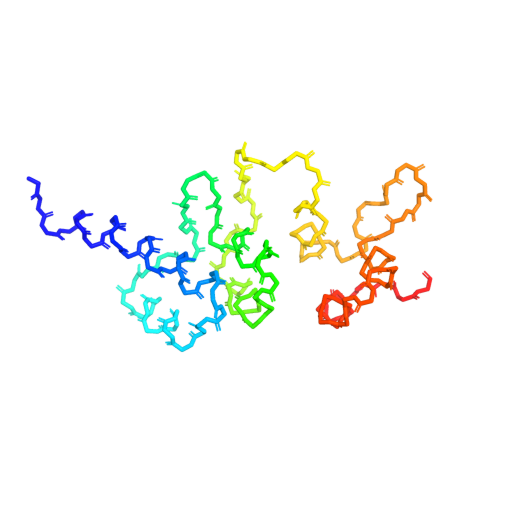LY A N 1
ATOM 741 C CA . GLY A 1 97 ? 9.231 -3.288 -21.912 1.00 75.75 97 GLY A CA 1
ATOM 742 C C . GLY A 1 97 ? 9.139 -3.730 -20.446 1.00 75.75 97 GLY A C 1
ATOM 743 O O . GLY A 1 97 ? 8.784 -4.868 -20.165 1.00 75.75 97 GLY A O 1
ATOM 744 N N . ARG A 1 98 ? 9.536 -2.894 -19.474 1.00 80.44 98 ARG A N 1
ATOM 745 C CA . ARG A 1 98 ? 9.668 -3.349 -18.078 1.00 80.44 98 ARG A CA 1
ATOM 746 C C . ARG A 1 98 ? 8.359 -3.213 -17.313 1.00 80.44 98 ARG A C 1
ATOM 748 O O . ARG A 1 98 ? 7.833 -2.107 -17.185 1.00 80.44 98 ARG A O 1
ATOM 755 N N . THR A 1 99 ? 7.901 -4.321 -16.739 1.00 81.44 99 THR A N 1
ATOM 756 C CA . THR A 1 99 ? 6.693 -4.404 -15.907 1.00 81.44 99 THR A CA 1
ATOM 757 C C . THR A 1 99 ? 6.961 -3.983 -14.454 1.00 81.44 99 THR A C 1
ATOM 759 O O . THR A 1 99 ? 8.114 -3.974 -14.003 1.00 81.44 99 THR A O 1
ATOM 762 N N . PRO A 1 100 ? 5.920 -3.671 -13.658 1.00 78.25 100 PRO A N 1
ATOM 763 C CA . PRO A 1 100 ? 6.066 -3.472 -12.215 1.00 78.25 100 PRO A CA 1
ATOM 764 C C . PRO A 1 100 ? 6.759 -4.651 -11.510 1.00 78.25 100 PRO A C 1
ATOM 766 O O . PRO A 1 100 ? 7.586 -4.427 -10.621 1.00 78.25 100 PRO A O 1
ATOM 769 N N . LEU A 1 101 ? 6.492 -5.890 -11.949 1.00 84.12 101 LEU A N 1
ATOM 770 C CA . LEU A 1 101 ? 7.120 -7.093 -11.400 1.00 84.12 101 LEU A CA 1
ATOM 771 C C . LEU A 1 101 ? 8.621 -7.143 -11.699 1.00 84.12 101 LEU A C 1
ATOM 773 O O . LEU A 1 101 ? 9.400 -7.435 -10.794 1.00 84.12 101 LEU A O 1
ATOM 777 N N . PHE A 1 102 ? 9.052 -6.754 -12.904 1.00 84.06 102 PHE A N 1
ATOM 778 C CA . PHE A 1 102 ? 10.476 -6.636 -13.232 1.00 84.06 102 PHE A CA 1
ATOM 779 C C . PHE A 1 102 ? 11.211 -5.718 -12.245 1.00 84.06 102 PHE A C 1
ATOM 781 O O . PHE A 1 102 ? 12.269 -6.067 -11.716 1.00 84.06 102 PHE A O 1
ATOM 788 N N . PHE A 1 103 ? 10.646 -4.542 -11.954 1.00 79.44 103 PHE A N 1
ATOM 789 C CA . PHE A 1 103 ? 11.266 -3.601 -11.020 1.00 79.44 103 PHE A CA 1
ATOM 790 C C . PHE A 1 103 ? 11.303 -4.133 -9.586 1.00 79.44 103 PHE A C 1
ATOM 792 O O . PHE A 1 103 ? 12.299 -3.916 -8.894 1.00 79.44 103 PHE A O 1
ATOM 799 N N . ALA A 1 104 ? 10.253 -4.828 -9.144 1.00 80.81 104 ALA A N 1
ATOM 800 C CA . ALA A 1 104 ? 10.223 -5.469 -7.832 1.00 80.81 104 ALA A CA 1
ATOM 801 C C . ALA A 1 104 ? 11.299 -6.564 -7.713 1.00 80.81 104 ALA A C 1
ATOM 803 O O . ALA A 1 104 ? 12.012 -6.602 -6.709 1.00 80.81 104 ALA A O 1
ATOM 804 N N . THR A 1 105 ? 11.496 -7.363 -8.767 1.00 85.50 105 THR A N 1
ATOM 805 C CA . THR A 1 105 ? 12.547 -8.389 -8.844 1.00 85.50 105 THR A CA 1
ATOM 806 C C . THR A 1 105 ? 13.947 -7.784 -8.784 1.00 85.50 105 THR A C 1
ATOM 808 O O . THR A 1 105 ? 14.757 -8.197 -7.957 1.00 85.50 105 THR A O 1
ATOM 811 N N . VAL A 1 106 ? 14.241 -6.763 -9.599 1.00 84.31 106 VAL A N 1
ATOM 812 C CA . VAL A 1 106 ? 15.566 -6.105 -9.605 1.00 84.31 106 VAL A CA 1
ATOM 813 C C . VAL A 1 106 ? 15.886 -5.467 -8.251 1.00 84.31 106 VAL A C 1
ATOM 815 O O . VAL A 1 106 ? 17.039 -5.458 -7.825 1.00 84.31 106 VAL A O 1
ATOM 818 N N . LYS A 1 107 ? 14.867 -4.957 -7.553 1.00 79.69 107 LYS A N 1
ATOM 819 C CA . LYS A 1 107 ? 15.002 -4.387 -6.206 1.00 79.69 107 LYS A CA 1
ATOM 820 C C . LYS A 1 107 ? 14.990 -5.430 -5.086 1.00 79.69 107 LYS A C 1
ATOM 822 O O . LYS A 1 107 ? 15.167 -5.047 -3.936 1.00 79.69 107 LYS A O 1
ATOM 827 N N . GLN A 1 108 ? 14.769 -6.708 -5.404 1.00 86.38 108 GLN A N 1
ATOM 828 C CA . GLN A 1 108 ? 14.585 -7.796 -4.437 1.00 86.38 108 GLN A CA 1
ATOM 829 C C . GLN A 1 108 ? 13.487 -7.510 -3.400 1.00 86.38 108 GLN A C 1
ATOM 831 O O . GLN A 1 108 ? 13.546 -7.985 -2.266 1.00 86.38 108 GLN A O 1
ATOM 836 N N . ASN A 1 109 ? 12.466 -6.734 -3.776 1.00 81.44 109 ASN A N 1
ATOM 837 C CA . ASN A 1 109 ? 11.343 -6.455 -2.890 1.00 81.44 109 ASN A CA 1
ATOM 838 C C . ASN A 1 109 ? 10.348 -7.621 -2.973 1.00 81.44 109 ASN A C 1
ATOM 840 O O . ASN A 1 109 ? 9.389 -7.591 -3.745 1.00 81.44 109 ASN A O 1
ATOM 844 N N . LEU A 1 110 ? 10.618 -8.673 -2.194 1.00 85.88 110 LEU A N 1
ATOM 845 C CA . LEU A 1 110 ? 9.841 -9.915 -2.190 1.00 85.88 110 LEU A CA 1
ATOM 846 C C . LEU A 1 110 ? 8.368 -9.699 -1.836 1.00 85.88 110 LEU A C 1
ATOM 848 O O . LEU A 1 110 ? 7.507 -10.428 -2.327 1.00 85.88 110 LEU A O 1
ATOM 852 N N . ASP A 1 111 ? 8.070 -8.725 -0.983 1.00 81.69 111 ASP A N 1
ATOM 853 C CA . ASP A 1 111 ? 6.703 -8.462 -0.550 1.00 81.69 111 ASP A CA 1
ATOM 854 C C . ASP A 1 111 ? 5.905 -7.741 -1.632 1.00 81.69 111 ASP A C 1
ATOM 856 O O . ASP A 1 111 ? 4.774 -8.138 -1.918 1.00 81.69 111 ASP A O 1
ATOM 860 N N . THR A 1 112 ? 6.532 -6.797 -2.336 1.00 75.94 112 THR A N 1
ATOM 861 C CA . THR A 1 112 ? 5.977 -6.223 -3.564 1.00 75.94 112 THR A CA 1
ATOM 862 C C . THR A 1 112 ? 5.819 -7.290 -4.647 1.00 75.94 112 THR A C 1
ATOM 864 O O . THR A 1 112 ? 4.763 -7.362 -5.262 1.00 75.94 112 THR A O 1
ATOM 867 N N . MET A 1 113 ? 6.801 -8.177 -4.854 1.00 85.25 113 MET A N 1
ATOM 868 C CA . MET A 1 113 ? 6.669 -9.287 -5.813 1.00 85.25 113 MET A CA 1
ATOM 869 C C . MET A 1 113 ? 5.469 -10.180 -5.481 1.00 85.25 113 MET A C 1
ATOM 871 O O . MET A 1 113 ? 4.661 -10.478 -6.355 1.00 85.25 113 MET A O 1
ATOM 875 N N . ARG A 1 114 ? 5.321 -10.584 -4.212 1.00 86.56 114 ARG A N 1
ATOM 876 C CA . ARG A 1 114 ? 4.183 -11.391 -3.749 1.00 86.56 114 ARG A CA 1
ATOM 877 C C . ARG A 1 114 ? 2.854 -10.682 -3.956 1.00 86.56 114 ARG A C 1
ATOM 879 O O . ARG A 1 114 ? 1.886 -11.329 -4.338 1.00 86.56 114 ARG A O 1
ATOM 886 N N . LEU A 1 115 ? 2.805 -9.379 -3.689 1.00 82.44 115 LEU A N 1
ATOM 887 C CA . LEU A 1 115 ? 1.609 -8.575 -3.902 1.00 82.44 115 LEU A CA 1
ATOM 888 C C . LEU A 1 115 ? 1.239 -8.544 -5.390 1.00 82.44 115 LEU A C 1
ATOM 890 O O . LEU A 1 115 ? 0.109 -8.866 -5.736 1.00 82.44 115 LEU A O 1
ATOM 894 N N . LEU A 1 116 ? 2.199 -8.250 -6.267 1.00 81.38 116 LEU A N 1
ATOM 895 C CA . LEU A 1 116 ? 1.997 -8.196 -7.717 1.00 81.38 116 LEU A CA 1
ATOM 896 C C . LEU A 1 116 ? 1.522 -9.534 -8.296 1.00 81.38 116 LEU A C 1
ATOM 898 O O . LEU A 1 116 ? 0.540 -9.573 -9.032 1.00 81.38 116 LEU A O 1
ATOM 902 N N . LEU A 1 117 ? 2.175 -10.634 -7.916 1.00 86.88 117 LEU A N 1
ATOM 903 C CA . LEU A 1 117 ? 1.773 -11.984 -8.319 1.00 86.88 117 LEU A CA 1
ATOM 904 C C . LEU A 1 117 ? 0.378 -12.341 -7.788 1.00 86.88 117 LEU A C 1
ATOM 906 O O . LEU A 1 117 ? -0.415 -12.948 -8.500 1.00 86.88 117 LEU A O 1
ATOM 910 N N . GLY A 1 118 ? 0.058 -11.933 -6.556 1.00 85.38 118 GLY A N 1
ATOM 911 C CA . GLY A 1 118 ? -1.268 -12.125 -5.964 1.00 85.38 118 GLY A CA 1
ATOM 912 C C . GLY A 1 118 ? -2.379 -11.374 -6.701 1.00 85.38 118 GLY A C 1
ATOM 913 O O . GLY A 1 118 ? -3.514 -11.843 -6.724 1.00 85.38 118 GLY A O 1
ATOM 914 N N . HIS A 1 119 ? -2.045 -10.253 -7.341 1.00 80.56 119 HIS A N 1
ATOM 915 C CA . HIS A 1 119 ? -2.957 -9.492 -8.196 1.00 80.56 119 HIS A CA 1
ATOM 916 C C . HIS A 1 119 ? -2.997 -9.996 -9.646 1.00 80.56 119 HIS A C 1
ATOM 918 O O . HIS A 1 119 ? -3.828 -9.528 -10.413 1.00 80.56 119 HIS A O 1
ATOM 924 N N . GLY A 1 120 ? -2.177 -10.986 -10.019 1.00 85.69 120 GLY A N 1
ATOM 925 C CA . GLY A 1 120 ? -2.203 -11.622 -11.340 1.00 85.69 120 GLY A CA 1
ATOM 926 C C . GLY A 1 120 ? -1.138 -11.132 -12.321 1.00 85.69 120 GLY A C 1
ATOM 927 O O . GLY A 1 120 ? -1.314 -11.332 -13.515 1.00 85.69 120 GLY A O 1
ATOM 928 N N . ALA A 1 121 ? -0.063 -10.497 -11.841 1.00 85.50 121 ALA A N 1
ATOM 929 C CA . ALA A 1 121 ? 1.057 -10.106 -12.697 1.00 85.50 121 ALA A CA 1
ATOM 930 C C . ALA A 1 121 ? 1.743 -11.335 -13.320 1.00 85.50 121 ALA A C 1
ATOM 932 O O . ALA A 1 121 ? 2.055 -12.291 -12.604 1.00 85.50 121 ALA A O 1
ATOM 933 N N . ASP A 1 122 ? 2.017 -11.285 -14.623 1.00 85.06 122 ASP A N 1
ATOM 934 C CA . ASP A 1 122 ? 2.716 -12.342 -15.353 1.00 85.06 122 ASP A CA 1
ATOM 935 C C . ASP A 1 122 ? 4.180 -12.463 -14.878 1.00 85.06 122 ASP A C 1
ATOM 937 O O . ASP A 1 122 ? 4.921 -11.473 -14.906 1.00 85.06 122 ASP A O 1
ATOM 941 N N . PRO A 1 123 ? 4.617 -13.648 -14.404 1.00 82.81 123 PRO A N 1
ATOM 942 C CA . PRO A 1 123 ? 6.000 -13.882 -14.005 1.00 82.81 123 PRO A CA 1
ATOM 943 C C . PRO A 1 123 ? 6.984 -14.096 -15.168 1.00 82.81 123 PRO A C 1
ATOM 945 O O . PRO A 1 123 ? 8.172 -14.271 -14.878 1.00 82.81 123 PRO A O 1
ATOM 948 N N . THR A 1 124 ? 6.523 -14.162 -16.424 1.00 74.62 124 THR A N 1
ATOM 949 C CA . THR A 1 124 ? 7.334 -14.537 -17.600 1.00 74.62 124 THR A CA 1
ATOM 950 C C . THR A 1 124 ? 7.860 -13.372 -18.432 1.00 74.62 124 THR A C 1
ATOM 952 O O . THR A 1 124 ? 7.255 -12.279 -18.428 1.00 74.62 124 THR A O 1
#